Protein AF-A0A5Q4GZ93-F1 (afdb_monomer_lite)

Secondary structure (DSSP, 8-state):
--------------------------GGG-HHHHHHHHHHHHHHHHHHHHH-S-HHHHHHHHHHHHHT-TT---GGGHHHHHHHHHHHHHHHHHHHHTTTSPPTTHHHHHHHHHHHHHTSSS--PPP-----

Foldseek 3Di:
DDDDDDDDDDDPPDDDPPPPPPVPPPCQQVQQVVLQVLLLLLLVLLVDLVPDLCSLVSLVVLLVCLVCCPNGNNDPCNVLSVVLNVLSVVLNVQCVVCVSDDRPCSNVSSVVSNVSSVVRDDDNDDPPPPDD

Sequence (132 aa):
MIRTILCLLVVVLVGCGSGEQRDYVDHSRDPEAFAQNVKQLVVDSAARARTSEEPEDYISGIVDLLEDLGGRPTGAYRETYDQLLSLSREIVSECEAADGQRPPNLDQRLDELTALADELPGDAAPLPVGEN

Radius of gyration: 24.98 Å; chains: 1; bounding box: 49×36×83 Å

Structure (mmCIF, N/CA/C/O backbone):
data_AF-A0A5Q4GZ93-F1
#
_entry.id   AF-A0A5Q4GZ93-F1
#
loop_
_atom_site.group_PDB
_atom_site.id
_atom_site.type_symbol
_atom_site.label_atom_id
_atom_site.label_alt_id
_atom_site.label_comp_id
_atom_site.label_asym_id
_atom_site.label_entity_id
_atom_site.label_seq_id
_atom_site.pdbx_PDB_ins_code
_atom_site.Cartn_x
_atom_site.Cartn_y
_atom_site.Cartn_z
_atom_site.occupancy
_atom_site.B_iso_or_equiv
_atom_site.auth_seq_id
_atom_site.auth_comp_id
_atom_site.auth_asym_id
_atom_site.auth_atom_id
_atom_site.pdbx_PDB_model_num
ATOM 1 N N . MET A 1 1 ? -37.456 10.351 -67.075 1.00 45.19 1 MET A N 1
ATOM 2 C CA . MET A 1 1 ? -36.153 9.702 -66.806 1.00 45.19 1 MET A CA 1
ATOM 3 C C . MET A 1 1 ? -35.048 10.650 -67.242 1.00 45.19 1 MET A C 1
ATOM 5 O O . MET A 1 1 ? -34.853 10.793 -68.439 1.00 45.19 1 MET A O 1
ATOM 9 N N . ILE A 1 2 ? -34.363 11.313 -66.308 1.00 41.34 2 ILE A N 1
ATOM 10 C CA . ILE A 1 2 ? -33.112 12.037 -66.583 1.00 41.34 2 ILE A CA 1
ATOM 11 C C . ILE A 1 2 ? -32.115 11.580 -65.519 1.00 41.34 2 ILE A C 1
ATOM 13 O O . ILE A 1 2 ? -32.336 11.760 -64.325 1.00 41.34 2 ILE A O 1
ATOM 17 N N . ARG A 1 3 ? -31.086 10.875 -65.987 1.00 42.09 3 ARG A N 1
ATOM 18 C CA . ARG A 1 3 ? -29.916 10.411 -65.240 1.00 42.09 3 ARG A CA 1
ATOM 19 C C . ARG A 1 3 ? -28.769 11.389 -65.521 1.00 42.09 3 ARG A C 1
ATOM 21 O O . ARG A 1 3 ? -28.677 11.855 -66.657 1.00 42.09 3 ARG A O 1
ATOM 28 N N . THR A 1 4 ? -27.842 11.501 -64.555 1.00 48.56 4 THR A N 1
ATOM 29 C CA . THR A 1 4 ? -26.406 11.880 -64.706 1.00 48.56 4 THR A CA 1
ATOM 30 C C . THR A 1 4 ? -26.125 13.358 -65.080 1.00 48.56 4 THR A C 1
ATOM 32 O O . THR A 1 4 ? -26.893 13.929 -65.833 1.00 48.56 4 THR A O 1
ATOM 35 N N . ILE A 1 5 ? -25.102 14.111 -64.637 1.00 54.88 5 ILE A N 1
ATOM 36 C CA . ILE A 1 5 ? -23.745 13.929 -64.059 1.00 54.88 5 ILE A CA 1
ATOM 37 C C . ILE A 1 5 ? -23.322 15.335 -63.532 1.00 54.88 5 ILE A C 1
ATOM 39 O O . ILE A 1 5 ? -23.625 16.324 -64.187 1.00 54.88 5 ILE A O 1
ATOM 43 N N . LEU A 1 6 ? -22.856 15.466 -62.280 1.00 50.50 6 LEU A N 1
ATOM 44 C CA . LEU A 1 6 ? -21.478 15.827 -61.859 1.00 50.50 6 LEU A CA 1
ATOM 45 C C . LEU A 1 6 ? -20.953 17.236 -62.238 1.00 50.50 6 LEU A C 1
ATOM 47 O O . LEU A 1 6 ? -20.907 17.566 -63.414 1.00 50.50 6 LEU A O 1
ATOM 51 N N . CYS A 1 7 ? -20.478 17.988 -61.228 1.00 47.03 7 CYS A N 1
ATOM 52 C CA . CYS A 1 7 ? -19.321 18.923 -61.214 1.00 47.03 7 CYS A CA 1
ATOM 53 C C . CYS A 1 7 ? -19.412 19.747 -59.905 1.00 47.03 7 CYS A C 1
ATOM 55 O O . CYS A 1 7 ? -20.185 20.693 -59.832 1.00 47.03 7 CYS A O 1
ATOM 57 N N . LEU A 1 8 ? -18.876 19.331 -58.752 1.00 49.03 8 LEU A N 1
ATOM 58 C CA . LEU A 1 8 ? -17.462 19.171 -58.370 1.00 49.03 8 LEU A CA 1
ATOM 59 C C . LEU A 1 8 ? -16.664 20.482 -58.481 1.00 49.03 8 LEU A C 1
ATOM 61 O O . LEU A 1 8 ? -15.955 20.698 -59.457 1.00 49.03 8 LEU A O 1
ATOM 65 N N . LEU A 1 9 ? -16.781 21.346 -57.462 1.00 47.00 9 LEU A N 1
ATOM 66 C CA . LEU A 1 9 ? -15.803 22.404 -57.181 1.00 47.00 9 LEU A CA 1
ATOM 67 C C . LEU A 1 9 ? -15.968 22.937 -55.747 1.00 47.00 9 LEU A C 1
ATOM 69 O O . LEU A 1 9 ? -16.637 23.937 -55.510 1.00 47.00 9 LEU A O 1
ATOM 73 N N . VAL A 1 10 ? -15.353 22.262 -54.775 1.00 54.41 10 VAL A N 1
ATOM 74 C CA . VAL A 1 10 ? -15.043 22.875 -53.475 1.00 54.41 10 VAL A CA 1
ATOM 75 C C . VAL A 1 10 ? -13.563 22.651 -53.216 1.00 54.41 10 VAL A C 1
ATOM 77 O O . VAL A 1 10 ? -13.119 21.578 -52.819 1.00 54.41 10 VAL A O 1
ATOM 80 N N . VAL A 1 11 ? -12.804 23.693 -53.532 1.00 54.97 11 VAL A N 1
ATOM 81 C CA . VAL A 1 11 ? -11.406 23.874 -53.160 1.00 54.97 11 VAL A CA 1
ATOM 82 C C . VAL A 1 11 ? -11.362 24.020 -51.642 1.00 54.97 11 VAL A C 1
ATOM 84 O O . VAL A 1 11 ? -11.771 25.050 -51.115 1.00 54.97 11 VAL A O 1
ATOM 87 N N . VAL A 1 12 ? -10.877 23.001 -50.933 1.00 54.50 12 VAL A N 1
ATOM 88 C CA . VAL A 1 12 ? -10.463 23.150 -49.533 1.00 54.50 12 VAL A CA 1
ATOM 89 C C . VAL A 1 12 ? -8.944 23.242 -49.514 1.00 54.50 12 VAL A C 1
ATOM 91 O O . VAL A 1 12 ? -8.229 22.254 -49.395 1.00 54.50 12 VAL A O 1
ATOM 94 N N . LEU A 1 13 ? -8.464 24.472 -49.683 1.00 51.66 13 LEU A N 1
ATOM 95 C CA . LEU A 1 13 ? -7.159 24.906 -49.207 1.00 51.66 13 LEU A CA 1
ATOM 96 C C . LEU A 1 13 ? -7.330 25.283 -47.734 1.00 51.66 13 LEU A C 1
ATOM 98 O O . LEU A 1 13 ? -7.734 26.401 -47.427 1.00 51.66 13 LEU A O 1
ATOM 102 N N . VAL A 1 14 ? -7.031 24.359 -46.823 1.00 56.84 14 VAL A N 1
ATOM 103 C CA . VAL A 1 14 ? -6.741 24.706 -45.429 1.00 56.84 14 VAL A CA 1
ATOM 104 C C . VAL A 1 14 ? -5.455 24.006 -45.027 1.00 56.84 14 VAL A C 1
ATOM 106 O O . VAL A 1 14 ? -5.425 22.801 -44.818 1.00 56.84 14 VAL A O 1
ATOM 109 N N . GLY A 1 15 ? -4.411 24.825 -44.929 1.00 44.72 15 GLY A N 1
ATOM 110 C CA . GLY A 1 15 ? -3.430 24.740 -43.860 1.00 44.72 15 GLY A CA 1
ATOM 111 C C . GLY A 1 15 ? -2.433 23.597 -43.946 1.00 44.72 15 GLY A C 1
ATOM 112 O O . GLY A 1 15 ? -2.669 22.510 -43.430 1.00 44.72 15 GLY A O 1
ATOM 113 N N . CYS A 1 16 ? -1.243 23.932 -44.446 1.00 53.78 16 CYS A N 1
ATOM 114 C CA . CYS A 1 16 ? 0.016 23.456 -43.883 1.00 53.78 16 CYS A CA 1
ATOM 115 C C . CYS A 1 16 ? -0.009 23.611 -42.354 1.00 53.78 16 CYS A C 1
ATOM 117 O O . CYS A 1 16 ? 0.394 24.638 -41.817 1.00 53.78 16 CYS A O 1
ATOM 119 N N . GLY A 1 17 ? -0.491 22.597 -41.647 1.00 41.78 17 GLY A N 1
ATOM 120 C CA . GLY A 1 17 ? -0.034 22.331 -40.299 1.00 41.78 17 GLY A CA 1
ATOM 121 C C . GLY A 1 17 ? 1.271 21.575 -40.443 1.00 41.78 17 GLY A C 1
ATOM 122 O O . GLY A 1 17 ? 1.248 20.365 -40.657 1.00 41.78 17 GLY A O 1
ATOM 123 N N . SER A 1 18 ? 2.402 22.275 -40.345 1.00 49.34 18 SER A N 1
ATOM 124 C CA . SER A 1 18 ? 3.620 21.653 -39.828 1.00 49.34 18 SER A CA 1
ATOM 125 C C . SER A 1 18 ? 3.284 21.206 -38.411 1.00 49.34 18 SER A C 1
ATOM 127 O O . SER A 1 18 ? 3.505 21.930 -37.449 1.00 49.34 18 SER A O 1
ATOM 129 N N . GLY A 1 19 ? 2.621 20.057 -38.299 1.00 42.81 19 GLY A N 1
ATOM 130 C CA . GLY A 1 19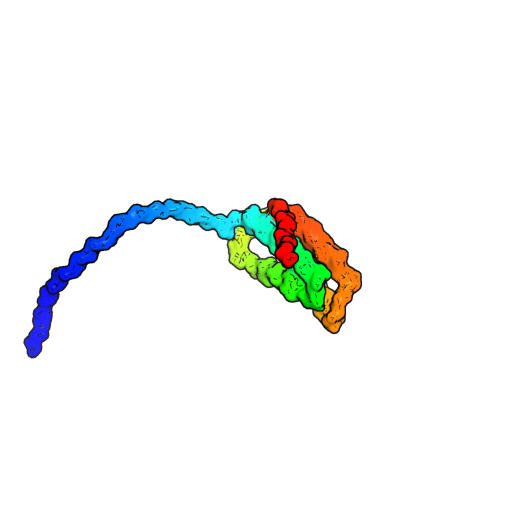 ? 2.516 19.346 -37.050 1.00 42.81 19 GLY A CA 1
ATOM 131 C C . GLY A 1 19 ? 3.936 18.944 -36.730 1.00 42.81 19 GLY A C 1
ATOM 132 O O . GLY A 1 19 ? 4.457 18.002 -37.321 1.00 42.81 19 GLY A O 1
ATOM 133 N N . GLU A 1 20 ? 4.579 19.714 -35.859 1.00 47.62 20 GLU A N 1
ATOM 134 C CA . GLU A 1 20 ? 5.651 19.209 -35.023 1.00 47.62 20 GLU A CA 1
ATOM 135 C C . GLU A 1 20 ? 5.113 17.915 -34.422 1.00 47.62 20 GLU A C 1
ATOM 137 O O . GLU A 1 20 ? 4.331 17.915 -33.469 1.00 47.62 20 GLU A O 1
ATOM 142 N N . GLN A 1 21 ? 5.465 16.805 -35.064 1.00 45.81 21 GLN A N 1
ATOM 143 C CA . GLN A 1 21 ? 5.333 15.476 -34.524 1.00 45.81 21 GLN A CA 1
ATOM 144 C C . GLN A 1 21 ? 6.318 15.462 -33.366 1.00 45.81 21 GLN A C 1
ATOM 146 O O . GLN A 1 21 ? 7.460 15.042 -33.499 1.00 45.81 21 GLN A O 1
ATOM 151 N N . ARG A 1 22 ? 5.899 16.053 -32.240 1.00 46.16 22 ARG A N 1
ATOM 152 C CA . ARG A 1 22 ? 6.442 15.712 -30.939 1.00 46.16 22 ARG A CA 1
ATOM 153 C C . ARG A 1 22 ? 6.350 14.202 -30.920 1.00 46.16 22 ARG A C 1
ATOM 155 O O . ARG A 1 22 ? 5.236 13.678 -30.939 1.00 46.16 22 ARG A O 1
ATOM 162 N N . ASP A 1 23 ? 7.497 13.535 -31.001 1.00 45.56 23 ASP A N 1
ATOM 163 C CA . ASP A 1 23 ? 7.624 12.137 -30.638 1.00 45.56 23 ASP A CA 1
ATOM 164 C C . ASP A 1 23 ? 6.896 11.992 -29.304 1.00 45.56 23 ASP A C 1
ATOM 166 O O . ASP A 1 23 ? 7.372 12.433 -28.257 1.00 45.56 23 ASP A O 1
ATOM 170 N N . TYR A 1 24 ? 5.663 11.495 -29.366 1.00 46.25 24 TYR A N 1
ATOM 171 C CA . TYR A 1 24 ? 4.927 11.106 -28.186 1.00 46.25 24 TYR A CA 1
ATOM 172 C C . TYR A 1 24 ? 5.625 9.833 -27.744 1.00 46.25 24 TYR A C 1
ATOM 174 O O . TYR A 1 24 ? 5.316 8.739 -28.217 1.00 46.25 24 TYR A O 1
ATOM 182 N N . VAL A 1 25 ? 6.674 10.005 -26.943 1.00 48.22 25 VAL A N 1
ATOM 183 C CA . VAL A 1 25 ? 7.349 8.890 -26.306 1.00 48.22 25 VAL A CA 1
ATOM 184 C C . VAL A 1 25 ? 6.341 8.341 -25.310 1.00 48.22 25 VAL A C 1
ATOM 186 O O . VAL A 1 25 ? 6.101 8.913 -24.249 1.00 48.22 25 VAL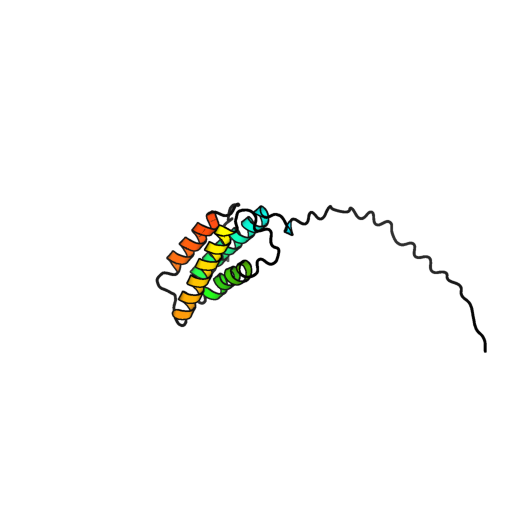 A O 1
ATOM 189 N N . ASP A 1 26 ? 5.670 7.273 -25.728 1.00 53.34 26 ASP A N 1
ATOM 190 C CA . ASP A 1 26 ? 4.748 6.493 -24.917 1.00 53.34 26 ASP A CA 1
ATOM 191 C C . ASP A 1 26 ? 5.555 5.820 -23.797 1.00 53.34 26 ASP A C 1
ATOM 193 O O . ASP A 1 26 ? 5.968 4.665 -23.889 1.00 53.34 26 ASP A O 1
ATOM 197 N N . HIS A 1 27 ? 5.830 6.574 -22.730 1.00 52.06 27 HIS A N 1
ATOM 198 C CA . HIS A 1 27 ? 6.483 6.069 -21.518 1.00 52.06 27 HIS A CA 1
ATOM 199 C C . HIS A 1 27 ? 5.586 5.088 -20.740 1.00 52.06 27 HIS A C 1
ATOM 201 O O . HIS A 1 27 ? 6.011 4.534 -19.733 1.00 52.06 27 HIS A O 1
ATOM 207 N N . SER A 1 28 ? 4.374 4.805 -21.232 1.00 55.22 28 SER A N 1
ATOM 208 C CA . SER A 1 28 ? 3.430 3.792 -20.736 1.00 55.22 28 SER A CA 1
ATOM 209 C C . SER A 1 28 ? 4.031 2.392 -20.593 1.00 55.22 28 SER A C 1
ATOM 211 O O . SER A 1 28 ? 3.459 1.537 -19.917 1.00 55.22 28 SER A O 1
ATOM 213 N N . ARG A 1 29 ? 5.159 2.143 -21.267 1.00 67.19 29 ARG A N 1
ATOM 214 C CA . ARG A 1 29 ? 5.891 0.871 -21.280 1.00 67.19 29 ARG A CA 1
ATOM 215 C C . ARG A 1 29 ? 7.199 0.903 -20.498 1.00 67.19 29 ARG A C 1
ATOM 217 O O . ARG A 1 29 ? 7.913 -0.096 -20.517 1.00 67.19 29 ARG A O 1
ATOM 224 N N . ASP A 1 30 ? 7.518 2.013 -19.841 1.00 82.75 30 ASP A N 1
ATOM 225 C CA . ASP A 1 30 ? 8.717 2.106 -19.023 1.00 82.75 30 ASP A CA 1
ATOM 226 C C . ASP A 1 30 ? 8.465 1.477 -17.637 1.00 82.75 30 ASP A C 1
ATOM 228 O O . ASP A 1 30 ? 7.618 1.968 -16.882 1.00 82.75 30 ASP A O 1
ATOM 232 N N . PRO A 1 31 ? 9.139 0.359 -17.303 1.00 85.19 31 PRO A N 1
ATOM 233 C CA . PRO A 1 31 ? 8.893 -0.348 -16.051 1.00 85.19 31 PRO A CA 1
ATOM 234 C C . PRO A 1 31 ? 9.364 0.428 -14.823 1.00 85.19 31 PRO A C 1
ATOM 236 O O . PRO A 1 31 ? 8.785 0.279 -13.751 1.00 85.19 31 PRO A O 1
ATOM 239 N N . GLU A 1 32 ? 10.393 1.262 -14.963 1.00 89.00 32 GLU A N 1
ATOM 240 C CA . GLU A 1 32 ? 10.928 2.048 -13.856 1.00 89.00 32 GLU A CA 1
ATOM 241 C C . GLU A 1 32 ? 9.992 3.214 -13.530 1.00 89.00 32 GLU A C 1
ATOM 243 O O . GLU A 1 32 ? 9.616 3.393 -12.374 1.00 89.00 32 GLU A O 1
ATOM 248 N N . ALA A 1 33 ? 9.516 3.941 -14.543 1.00 87.75 33 ALA A N 1
ATOM 249 C CA . ALA A 1 33 ? 8.517 4.990 -14.371 1.00 87.75 33 ALA A CA 1
ATOM 250 C C . ALA A 1 33 ? 7.210 4.440 -13.782 1.00 87.75 33 ALA A C 1
ATOM 252 O O . ALA A 1 33 ? 6.607 5.073 -12.913 1.00 87.75 33 ALA A O 1
ATOM 253 N N . PHE A 1 34 ? 6.759 3.254 -14.209 1.00 88.75 34 PHE A N 1
ATOM 254 C CA . PHE A 1 34 ? 5.601 2.609 -13.589 1.00 88.75 34 PHE A CA 1
ATOM 255 C C . PHE A 1 34 ? 5.861 2.295 -12.109 1.00 88.75 34 PHE A C 1
ATOM 257 O O . PHE A 1 34 ? 5.041 2.643 -11.262 1.00 88.75 34 PHE A O 1
ATOM 264 N N . ALA A 1 35 ? 7.021 1.727 -11.779 1.00 91.62 35 ALA A N 1
ATOM 265 C CA . ALA A 1 35 ? 7.387 1.416 -10.403 1.00 91.62 35 ALA A CA 1
ATOM 266 C C . ALA A 1 35 ? 7.475 2.655 -9.496 1.00 91.62 35 ALA A C 1
ATOM 268 O O . ALA A 1 35 ? 6.974 2.610 -8.376 1.00 91.62 35 ALA A O 1
ATOM 269 N N . GLN A 1 36 ? 8.002 3.776 -9.995 1.00 92.44 36 GLN A N 1
ATOM 270 C CA . GLN A 1 36 ? 8.008 5.056 -9.274 1.00 92.44 36 GLN A CA 1
ATOM 271 C C . GLN A 1 36 ? 6.587 5.546 -8.958 1.00 92.44 36 GLN A C 1
ATOM 273 O O . GLN A 1 36 ? 6.315 6.008 -7.850 1.00 92.44 36 GLN A O 1
ATOM 278 N N . ASN A 1 37 ? 5.661 5.417 -9.914 1.00 90.62 37 ASN A N 1
ATOM 279 C CA . ASN A 1 37 ? 4.260 5.791 -9.707 1.00 90.62 37 ASN A CA 1
ATOM 280 C C . ASN A 1 37 ? 3.565 4.877 -8.690 1.00 90.62 37 ASN A C 1
ATOM 282 O O . ASN A 1 37 ? 2.806 5.366 -7.857 1.00 90.62 37 ASN A O 1
ATOM 286 N N . VAL A 1 38 ? 3.840 3.568 -8.728 1.00 93.06 38 VAL A N 1
ATOM 287 C CA . VAL A 1 38 ? 3.327 2.623 -7.724 1.00 93.06 38 VAL A CA 1
ATOM 288 C C . VAL A 1 38 ? 3.869 2.973 -6.338 1.00 93.06 38 VAL A C 1
ATOM 290 O O . VAL A 1 38 ? 3.085 3.038 -5.396 1.00 93.06 38 VAL A O 1
ATOM 293 N N . LYS A 1 39 ? 5.170 3.271 -6.208 1.00 95.12 39 LYS A N 1
ATOM 294 C CA . LYS A 1 39 ? 5.776 3.700 -4.938 1.00 95.12 39 LYS A CA 1
ATOM 295 C C . LYS A 1 39 ? 5.051 4.906 -4.350 1.00 95.12 39 LYS A C 1
ATOM 297 O O . LYS A 1 39 ? 4.627 4.860 -3.200 1.00 95.12 39 LYS A O 1
ATOM 302 N N . GLN A 1 40 ? 4.877 5.953 -5.156 1.00 93.81 40 GLN A N 1
ATOM 303 C CA . GLN A 1 40 ? 4.151 7.157 -4.754 1.00 93.81 40 GLN A CA 1
ATOM 304 C C . GLN A 1 40 ? 2.733 6.827 -4.297 1.00 93.81 40 GLN A C 1
ATOM 306 O O . GLN A 1 40 ? 2.379 7.139 -3.167 1.00 93.81 40 GLN A O 1
ATOM 311 N N . LEU A 1 41 ? 1.964 6.100 -5.116 1.00 94.00 41 LEU A N 1
ATOM 312 C CA . LEU A 1 41 ? 0.598 5.700 -4.776 1.00 94.00 41 LEU A CA 1
ATOM 313 C C . LEU A 1 41 ? 0.521 4.973 -3.429 1.00 94.00 41 LEU A C 1
ATOM 315 O O . LEU A 1 41 ? -0.370 5.271 -2.635 1.00 94.00 41 LEU A O 1
ATOM 319 N N . VAL A 1 42 ? 1.428 4.027 -3.168 1.00 96.25 42 VAL A N 1
ATOM 320 C CA . VAL A 1 42 ? 1.429 3.258 -1.918 1.00 96.25 42 VAL A CA 1
ATOM 321 C C . VAL A 1 42 ? 1.708 4.164 -0.720 1.00 96.25 42 VAL A C 1
ATOM 323 O O . VAL A 1 42 ? 0.953 4.127 0.250 1.00 96.25 42 VAL A O 1
ATOM 326 N N . VAL A 1 43 ? 2.738 5.012 -0.795 1.00 96.25 43 VAL A N 1
ATOM 327 C CA . VAL A 1 43 ? 3.099 5.948 0.286 1.00 96.25 43 VAL A CA 1
ATOM 328 C C . VAL A 1 43 ? 1.957 6.928 0.568 1.00 96.25 43 VAL A C 1
ATOM 330 O O . VAL A 1 43 ? 1.561 7.123 1.718 1.00 96.25 43 VAL A O 1
ATOM 333 N N . ASP A 1 44 ? 1.378 7.499 -0.486 1.00 94.62 44 ASP A N 1
ATOM 334 C CA . ASP A 1 44 ? 0.228 8.399 -0.434 1.00 94.62 44 ASP A CA 1
ATOM 335 C C . ASP A 1 44 ? -1.004 7.764 0.217 1.00 94.62 44 ASP A C 1
ATOM 337 O O . ASP A 1 44 ? -1.694 8.387 1.032 1.00 94.62 44 ASP A O 1
ATOM 341 N N . SER A 1 45 ? -1.307 6.532 -0.180 1.00 95.50 45 SER A N 1
ATOM 342 C CA . SER A 1 45 ? -2.477 5.797 0.295 1.00 95.50 45 SER A CA 1
ATOM 343 C C . SER A 1 45 ? -2.292 5.371 1.745 1.00 95.50 45 SER A C 1
ATOM 345 O O . SER A 1 45 ? -3.206 5.542 2.546 1.00 95.50 45 SER A O 1
ATOM 347 N N . ALA A 1 46 ? -1.090 4.921 2.120 1.00 96.38 46 ALA A N 1
ATOM 348 C CA . ALA A 1 46 ? -0.763 4.578 3.499 1.00 96.38 46 ALA A CA 1
ATOM 349 C C . ALA A 1 46 ? -0.844 5.798 4.431 1.00 96.38 46 ALA A C 1
ATOM 351 O O . ALA A 1 46 ? -1.409 5.711 5.524 1.00 96.38 46 ALA A O 1
ATOM 352 N N . ALA A 1 47 ? -0.347 6.958 3.989 1.00 96.12 47 ALA A N 1
ATOM 353 C CA . ALA A 1 47 ? -0.446 8.199 4.750 1.00 96.12 47 ALA A CA 1
ATOM 354 C C . ALA A 1 47 ? -1.906 8.630 4.973 1.00 96.12 47 ALA A C 1
ATOM 356 O O . ALA A 1 47 ? -2.267 9.007 6.089 1.00 96.12 47 ALA A O 1
ATOM 357 N N . ARG A 1 48 ? -2.761 8.537 3.943 1.00 95.31 48 ARG A N 1
ATOM 358 C CA . ARG A 1 48 ? -4.195 8.857 4.063 1.00 95.31 48 ARG A CA 1
ATOM 359 C C . ARG A 1 48 ? -4.943 7.848 4.932 1.00 95.31 48 ARG A C 1
ATOM 361 O O . ARG A 1 48 ? -5.681 8.263 5.825 1.00 95.31 48 ARG A O 1
ATOM 368 N N . ALA A 1 49 ? -4.697 6.551 4.738 1.00 95.25 49 ALA A N 1
ATOM 369 C CA . ALA A 1 49 ? -5.284 5.480 5.541 1.00 95.25 49 ALA A CA 1
ATOM 370 C C . ALA A 1 49 ? -4.984 5.665 7.036 1.00 95.25 49 ALA A C 1
ATOM 372 O O . ALA A 1 49 ? -5.857 5.473 7.880 1.00 95.25 49 ALA A O 1
ATOM 373 N N . ARG A 1 50 ? -3.776 6.133 7.379 1.00 95.12 50 ARG A N 1
ATOM 374 C CA . ARG A 1 50 ? -3.379 6.379 8.770 1.00 95.12 50 ARG A CA 1
ATOM 375 C C . ARG A 1 50 ? -4.307 7.353 9.492 1.00 95.12 50 ARG A C 1
ATOM 377 O O . ARG A 1 50 ? -4.563 7.157 10.678 1.00 95.12 50 ARG A O 1
ATOM 384 N N . THR A 1 51 ? -4.814 8.373 8.811 1.00 94.06 51 THR A N 1
ATOM 385 C CA . THR A 1 51 ? -5.684 9.401 9.406 1.00 94.06 51 THR A CA 1
ATOM 386 C C . THR A 1 51 ? -7.167 9.211 9.094 1.00 94.06 51 THR A C 1
ATOM 388 O O . THR A 1 51 ? -7.973 10.024 9.535 1.00 94.06 51 THR A O 1
ATOM 391 N N . SER A 1 52 ? -7.523 8.179 8.326 1.00 92.88 52 SER A N 1
ATOM 392 C CA . SER A 1 52 ? -8.897 7.921 7.890 1.00 92.88 52 SER A CA 1
ATOM 393 C C . SER A 1 52 ? -9.718 7.177 8.945 1.00 92.88 52 SER A C 1
ATOM 395 O O . SER A 1 52 ? -9.176 6.393 9.731 1.00 92.88 52 SER A O 1
ATOM 397 N N . GLU A 1 53 ? -11.031 7.405 8.918 1.00 91.88 53 GLU A N 1
ATOM 398 C CA . GLU A 1 53 ? -12.033 6.560 9.584 1.00 91.88 53 GLU A CA 1
ATOM 399 C C . GLU A 1 53 ? -12.328 5.288 8.769 1.00 91.88 53 GLU A C 1
ATOM 401 O O . GLU A 1 53 ? -12.661 4.262 9.351 1.00 91.88 53 GLU A O 1
ATOM 406 N N . GLU A 1 54 ? -12.109 5.349 7.453 1.00 93.19 54 GLU A N 1
ATOM 407 C CA . GLU A 1 54 ? -12.252 4.263 6.474 1.00 93.19 54 GLU A CA 1
ATOM 408 C C . GLU A 1 54 ? -10.872 4.026 5.818 1.00 93.19 54 GLU A C 1
ATOM 410 O O . GLU A 1 54 ? -10.568 4.571 4.748 1.00 93.19 54 GLU A O 1
ATOM 415 N N . PRO A 1 55 ? -9.915 3.382 6.514 1.00 93.50 55 PRO A N 1
ATOM 416 C CA . PRO A 1 55 ? -8.577 3.123 5.976 1.00 93.50 55 PRO A CA 1
ATOM 417 C C . PRO A 1 55 ? -8.584 2.187 4.757 1.00 93.50 55 PRO A C 1
ATOM 419 O O . PRO A 1 55 ? -7.740 2.333 3.871 1.00 93.50 55 PRO A O 1
ATOM 422 N N . GLU A 1 56 ? -9.528 1.252 4.692 1.00 94.75 56 GLU A N 1
ATOM 423 C CA . GLU A 1 56 ? -9.671 0.251 3.638 1.00 94.75 56 GLU A CA 1
ATOM 424 C C . GLU A 1 56 ? -9.924 0.857 2.255 1.00 94.75 56 GLU A C 1
ATOM 426 O O . GLU A 1 56 ? -9.393 0.331 1.279 1.00 94.75 56 GLU A O 1
ATOM 431 N N . ASP A 1 57 ? -10.640 1.980 2.146 1.00 94.19 57 ASP A N 1
ATOM 432 C CA . ASP A 1 57 ? -10.912 2.640 0.861 1.00 94.19 57 ASP A CA 1
ATOM 433 C C . ASP A 1 57 ? -9.623 3.114 0.181 1.00 94.19 57 ASP A C 1
ATOM 435 O O . ASP A 1 57 ? -9.446 2.989 -1.033 1.00 94.19 57 ASP A O 1
ATOM 439 N N . TYR A 1 58 ? -8.677 3.625 0.973 1.00 95.56 58 TYR A N 1
ATOM 440 C CA . TYR A 1 58 ? -7.387 4.080 0.459 1.00 95.56 58 TYR A CA 1
ATOM 441 C C . TYR A 1 58 ? -6.486 2.911 0.057 1.00 95.56 58 TYR A C 1
ATOM 443 O O . TYR A 1 58 ? -5.762 3.006 -0.933 1.00 95.56 58 TYR A O 1
ATOM 451 N N . ILE A 1 59 ? -6.530 1.802 0.798 1.00 97.19 59 ILE A N 1
ATOM 452 C CA . ILE A 1 59 ? -5.696 0.629 0.510 1.00 97.19 59 ILE A CA 1
ATOM 453 C C . ILE A 1 59 ? -6.274 -0.209 -0.638 1.00 97.19 59 ILE A C 1
ATOM 455 O O . ILE A 1 59 ? -5.510 -0.749 -1.439 1.00 97.19 59 ILE A O 1
ATOM 459 N N . SER A 1 60 ? -7.597 -0.251 -0.798 1.00 94.56 60 SER A N 1
ATOM 460 C CA . SER A 1 60 ? -8.267 -0.984 -1.882 1.00 94.56 60 SER A CA 1
ATOM 461 C C . SER A 1 60 ? -7.851 -0.484 -3.266 1.00 94.56 60 SER A C 1
ATOM 463 O O . SER A 1 60 ? -7.673 -1.287 -4.176 1.00 94.56 60 SER A O 1
ATOM 465 N N . GLY A 1 61 ? -7.551 0.811 -3.415 1.00 92.44 61 GLY A N 1
ATOM 466 C CA . GLY A 1 61 ? -7.008 1.348 -4.667 1.00 92.44 61 GLY A CA 1
ATOM 467 C C . GLY A 1 61 ? -5.643 0.761 -5.062 1.00 92.44 61 GLY A C 1
ATOM 468 O O . GLY A 1 61 ? -5.345 0.642 -6.252 1.00 92.44 61 GLY A O 1
ATOM 469 N N . ILE A 1 62 ? -4.818 0.354 -4.088 1.00 95.00 62 ILE A N 1
ATOM 470 C CA . ILE A 1 62 ? -3.562 -0.371 -4.349 1.00 95.00 62 ILE A CA 1
ATOM 471 C C . ILE A 1 62 ? -3.882 -1.788 -4.829 1.00 95.00 62 ILE A C 1
ATOM 473 O O . ILE A 1 62 ? -3.287 -2.256 -5.800 1.00 95.00 62 ILE A O 1
ATOM 477 N N . VAL A 1 63 ? -4.831 -2.452 -4.165 1.00 96.38 63 VAL A N 1
ATOM 478 C CA . VAL A 1 63 ? -5.286 -3.799 -4.523 1.00 96.38 63 VAL A CA 1
ATOM 479 C C . VAL A 1 63 ? -5.796 -3.813 -5.965 1.00 96.38 63 VAL A C 1
ATOM 481 O O . VAL A 1 63 ? -5.249 -4.547 -6.782 1.00 96.38 63 VAL A O 1
ATOM 484 N N . ASP A 1 64 ? -6.734 -2.933 -6.320 1.00 93.69 64 ASP A N 1
ATOM 485 C CA . ASP A 1 64 ? -7.295 -2.838 -7.674 1.00 93.69 64 ASP A CA 1
ATOM 486 C C . ASP A 1 64 ? -6.214 -2.640 -8.748 1.00 93.69 64 ASP A C 1
ATOM 488 O O . ASP A 1 64 ? -6.244 -3.278 -9.804 1.00 93.69 64 ASP A O 1
ATOM 492 N N . LEU A 1 65 ? -5.226 -1.777 -8.478 1.00 91.25 65 LEU A N 1
ATOM 493 C CA . LEU A 1 65 ? -4.126 -1.534 -9.409 1.00 91.25 65 LEU A CA 1
ATOM 494 C C . LEU A 1 65 ? -3.246 -2.776 -9.609 1.00 91.25 65 LEU A C 1
ATOM 496 O O . LEU A 1 65 ? -2.822 -3.049 -10.734 1.00 91.25 65 LEU A O 1
ATOM 500 N N . LEU A 1 66 ? -2.905 -3.474 -8.524 1.00 93.25 66 LEU A N 1
ATOM 501 C CA . LEU A 1 66 ? -1.953 -4.584 -8.556 1.00 93.25 66 LEU A CA 1
ATOM 502 C C . LEU A 1 66 ? -2.605 -5.925 -8.929 1.00 93.25 66 LEU A C 1
ATOM 504 O O . LEU A 1 66 ? -1.911 -6.811 -9.428 1.00 93.25 66 LEU A O 1
ATOM 508 N N . GLU A 1 67 ? -3.917 -6.080 -8.743 1.00 92.25 67 GLU A N 1
ATOM 509 C CA . GLU A 1 67 ? -4.662 -7.257 -9.206 1.00 92.25 67 GLU A CA 1
ATOM 510 C C . GLU A 1 67 ? -4.777 -7.307 -10.729 1.00 92.25 67 GLU A C 1
ATOM 512 O O . GLU A 1 67 ? -4.619 -8.377 -11.324 1.00 92.25 67 GLU A O 1
ATOM 517 N N . ASP A 1 68 ? -4.997 -6.156 -11.368 1.00 87.25 68 ASP A N 1
ATOM 518 C CA . ASP A 1 68 ? -5.074 -6.042 -12.822 1.00 87.25 68 ASP A CA 1
ATOM 519 C C . ASP A 1 68 ? -3.912 -5.218 -13.381 1.00 87.25 68 ASP A C 1
ATOM 521 O O . ASP A 1 68 ? -4.051 -4.120 -13.922 1.00 87.25 68 ASP A O 1
ATOM 525 N N . LEU A 1 69 ? -2.717 -5.808 -13.346 1.00 82.12 69 LEU A N 1
ATOM 526 C CA . LEU A 1 69 ? -1.541 -5.258 -14.026 1.00 82.12 69 LEU A CA 1
ATOM 527 C C . LEU A 1 69 ? -1.635 -5.370 -15.563 1.00 82.12 69 LEU A C 1
ATOM 529 O O . LEU A 1 69 ? -0.602 -5.353 -16.220 1.00 82.12 69 LEU A O 1
ATOM 533 N N . GLY A 1 70 ? -2.824 -5.510 -16.164 1.00 65.62 70 GLY A N 1
ATOM 534 C CA . GLY A 1 70 ? -3.087 -5.841 -17.571 1.00 65.62 70 GLY A CA 1
ATOM 535 C C . GLY A 1 70 ? -2.135 -5.206 -18.597 1.00 65.62 70 GLY A C 1
ATOM 536 O O . GLY A 1 70 ? -2.356 -4.103 -19.091 1.00 65.62 70 GLY A O 1
ATOM 537 N N . GLY A 1 71 ? -1.063 -5.925 -18.954 1.00 69.31 71 GLY A N 1
ATOM 538 C CA . GLY A 1 71 ? -0.053 -5.472 -19.922 1.00 69.31 71 GLY A CA 1
ATOM 539 C C . GLY A 1 71 ? 0.888 -4.360 -19.433 1.00 69.31 71 GLY A C 1
ATOM 540 O O . GLY A 1 71 ? 1.646 -3.818 -20.239 1.00 69.31 71 GLY A O 1
ATOM 541 N N . ARG A 1 72 ? 0.861 -4.020 -18.140 1.00 79.94 72 ARG A N 1
ATOM 542 C CA . ARG A 1 72 ? 1.751 -3.046 -17.501 1.00 79.94 72 ARG A CA 1
ATOM 543 C C . ARG A 1 72 ? 3.198 -3.556 -17.498 1.00 79.94 72 ARG A C 1
ATOM 545 O O . ARG A 1 72 ? 3.438 -4.756 -17.331 1.00 79.94 72 ARG A O 1
ATOM 552 N N . PRO A 1 73 ? 4.183 -2.661 -17.664 1.00 76.31 73 PRO A N 1
ATOM 553 C CA . PRO A 1 73 ? 5.589 -3.032 -17.670 1.00 76.31 73 PRO A CA 1
ATOM 554 C C . PRO A 1 73 ? 6.057 -3.325 -16.237 1.00 76.31 73 PRO A C 1
ATOM 556 O O . PRO A 1 73 ? 6.532 -2.443 -15.537 1.00 76.31 73 PRO A O 1
ATOM 559 N N . THR A 1 74 ? 5.926 -4.570 -15.774 1.00 81.19 74 THR A N 1
ATOM 560 C CA . THR A 1 74 ? 6.310 -4.908 -14.390 1.00 81.19 7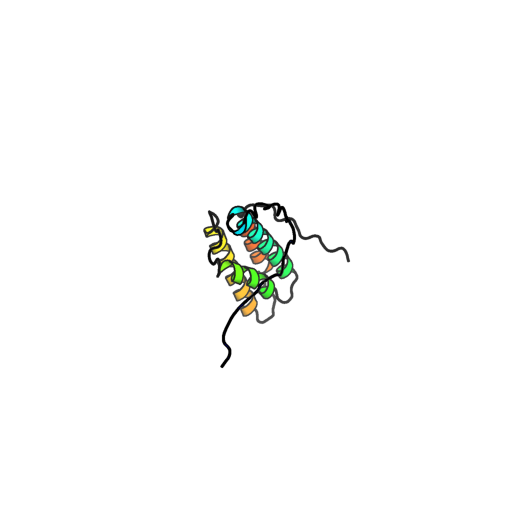4 THR A CA 1
ATOM 561 C C . THR A 1 74 ? 7.823 -4.990 -14.180 1.00 81.19 74 THR A C 1
ATOM 563 O O . THR A 1 74 ? 8.308 -4.870 -13.059 1.00 81.19 74 THR A O 1
ATOM 566 N N . GLY A 1 75 ? 8.577 -5.230 -15.259 1.00 82.94 75 GLY A N 1
ATOM 567 C CA . GLY A 1 75 ? 10.035 -5.321 -15.227 1.00 82.94 75 GLY A CA 1
ATOM 568 C C . GLY A 1 75 ? 10.553 -6.296 -14.163 1.00 82.94 75 GLY A C 1
ATOM 569 O O . GLY A 1 75 ? 10.037 -7.406 -14.024 1.00 82.94 75 GLY A O 1
ATOM 570 N N . ALA A 1 76 ? 11.574 -5.861 -13.421 1.00 88.06 76 ALA A N 1
ATOM 571 C CA . ALA A 1 76 ? 12.197 -6.617 -12.334 1.00 88.06 76 ALA A CA 1
ATOM 572 C C . ALA A 1 76 ? 11.416 -6.560 -11.004 1.00 88.06 76 ALA A C 1
ATOM 574 O O . ALA A 1 76 ? 11.737 -7.307 -10.089 1.00 88.06 76 ALA A O 1
ATOM 575 N N . TYR A 1 77 ? 10.386 -5.716 -10.897 1.00 92.06 77 TYR A N 1
ATOM 576 C CA . TYR A 1 77 ? 9.700 -5.401 -9.634 1.00 92.06 77 TYR A CA 1
ATOM 577 C C . TYR A 1 77 ? 8.468 -6.268 -9.370 1.00 92.06 77 TYR A C 1
ATOM 579 O O . TYR A 1 77 ? 7.705 -6.008 -8.445 1.00 92.06 77 TYR A O 1
ATOM 587 N N . ARG A 1 78 ? 8.249 -7.300 -10.193 1.00 91.50 78 ARG A N 1
ATOM 588 C CA . ARG A 1 78 ? 7.068 -8.163 -10.094 1.00 91.50 78 ARG A CA 1
ATOM 589 C C . ARG A 1 78 ? 6.913 -8.783 -8.706 1.00 91.50 78 ARG A C 1
ATOM 591 O O . ARG A 1 78 ? 5.819 -8.756 -8.167 1.00 91.50 78 ARG A O 1
ATOM 598 N N . GLU A 1 79 ? 8.001 -9.287 -8.131 1.00 93.75 79 GLU A N 1
ATOM 599 C CA . GLU A 1 79 ? 7.974 -9.882 -6.790 1.00 93.75 79 GLU A CA 1
ATOM 600 C C . GLU A 1 79 ? 7.601 -8.851 -5.714 1.00 93.75 79 GLU A C 1
ATOM 602 O O . GLU A 1 79 ? 6.810 -9.150 -4.824 1.00 93.75 79 GLU A O 1
ATOM 607 N N . THR A 1 80 ? 8.100 -7.617 -5.820 1.00 95.50 80 THR A N 1
ATOM 608 C CA . THR A 1 80 ? 7.696 -6.514 -4.936 1.00 95.50 80 THR A CA 1
ATOM 609 C C . THR A 1 80 ? 6.209 -6.187 -5.099 1.00 95.50 80 THR A C 1
ATOM 611 O O . THR A 1 80 ? 5.524 -5.983 -4.104 1.00 95.50 80 THR A O 1
ATOM 614 N N . TYR A 1 81 ? 5.664 -6.198 -6.321 1.00 95.38 81 TYR A N 1
ATOM 615 C CA . TYR A 1 81 ? 4.224 -5.996 -6.540 1.00 95.38 81 TYR A CA 1
ATOM 616 C C . TYR A 1 81 ? 3.364 -7.116 -5.955 1.00 95.38 81 TYR A C 1
ATOM 618 O O . TYR A 1 81 ? 2.331 -6.823 -5.363 1.00 95.38 81 TYR A O 1
ATOM 626 N N . ASP A 1 82 ? 3.779 -8.377 -6.083 1.00 95.38 82 ASP A N 1
ATOM 627 C CA . ASP A 1 82 ? 3.079 -9.509 -5.466 1.00 95.38 82 ASP A CA 1
ATOM 628 C C . ASP A 1 82 ? 3.069 -9.383 -3.926 1.00 95.38 82 ASP A C 1
ATOM 630 O O . ASP A 1 82 ? 2.040 -9.621 -3.289 1.00 95.38 82 ASP A O 1
ATOM 634 N N . GLN A 1 83 ? 4.179 -8.939 -3.322 1.00 97.31 83 GLN A N 1
ATOM 635 C CA . GLN A 1 83 ? 4.264 -8.678 -1.878 1.00 97.31 83 GLN A CA 1
ATOM 636 C C . GLN A 1 83 ? 3.381 -7.502 -1.443 1.00 97.31 83 GLN A C 1
ATOM 638 O O . GLN A 1 83 ? 2.639 -7.625 -0.467 1.00 97.31 83 GLN A O 1
ATOM 643 N N . LEU A 1 84 ? 3.414 -6.389 -2.185 1.00 97.62 84 LEU A N 1
ATOM 644 C CA . LEU A 1 84 ? 2.548 -5.231 -1.949 1.00 97.62 84 LEU A CA 1
ATOM 645 C C . LEU A 1 84 ? 1.071 -5.624 -2.039 1.00 97.62 84 LEU A C 1
ATOM 647 O O . LEU A 1 84 ? 0.304 -5.310 -1.135 1.00 97.62 84 LEU A O 1
ATOM 651 N N . LEU A 1 85 ? 0.685 -6.371 -3.076 1.00 97.38 85 LEU A N 1
ATOM 652 C CA . LEU A 1 85 ? -0.682 -6.856 -3.250 1.00 97.38 85 LEU A CA 1
ATOM 653 C C . LEU A 1 85 ? -1.116 -7.761 -2.091 1.00 97.38 85 LEU A C 1
ATOM 655 O O . LEU A 1 85 ? -2.221 -7.602 -1.573 1.00 97.38 85 LEU A O 1
ATOM 659 N N . SER A 1 86 ? -0.260 -8.704 -1.683 1.00 97.88 86 SER A N 1
ATOM 660 C CA . SER A 1 86 ? -0.552 -9.600 -0.561 1.00 97.88 86 SER A CA 1
ATOM 661 C C . SER A 1 86 ? -0.817 -8.808 0.716 1.00 97.88 86 SER A C 1
ATOM 663 O O . SER A 1 86 ? -1.875 -8.968 1.324 1.00 97.88 86 SER A O 1
ATOM 665 N N . LEU A 1 87 ? 0.096 -7.905 1.083 1.00 98.00 87 LEU A N 1
ATOM 666 C CA . LEU A 1 87 ? -0.033 -7.125 2.309 1.00 98.00 87 LEU A CA 1
ATOM 667 C C . LEU A 1 87 ? -1.220 -6.153 2.252 1.00 98.00 87 LEU A C 1
ATOM 669 O O . LEU A 1 87 ? -1.945 -6.018 3.233 1.00 98.00 87 LEU A O 1
ATOM 673 N N . SER A 1 88 ? -1.471 -5.503 1.111 1.00 98.00 88 SER A N 1
ATOM 674 C CA . SER A 1 88 ? -2.643 -4.634 0.947 1.00 98.00 88 SER A CA 1
ATOM 675 C C . SER A 1 88 ? -3.958 -5.400 1.122 1.00 98.00 88 SER A C 1
ATOM 677 O O . SER A 1 88 ? -4.858 -4.902 1.795 1.00 98.00 88 SER A O 1
ATOM 679 N N . ARG A 1 89 ? -4.065 -6.628 0.598 1.00 97.94 89 ARG A N 1
ATOM 680 C CA . ARG A 1 89 ? -5.241 -7.488 0.820 1.00 97.94 89 ARG A CA 1
ATOM 681 C C . ARG A 1 89 ? -5.394 -7.906 2.280 1.00 97.94 89 ARG A C 1
ATOM 683 O O . ARG A 1 89 ? -6.515 -7.930 2.780 1.00 97.94 89 ARG A O 1
ATOM 690 N N . GLU A 1 90 ? -4.294 -8.222 2.964 1.00 97.50 90 GLU A N 1
ATOM 691 C CA . GLU A 1 90 ? -4.326 -8.515 4.402 1.00 97.50 90 GLU A CA 1
ATOM 692 C C . GLU A 1 90 ? -4.846 -7.313 5.197 1.00 97.50 90 GLU A C 1
ATOM 694 O O . GLU A 1 90 ? -5.750 -7.480 6.009 1.00 97.50 90 GLU A O 1
ATOM 699 N N . ILE A 1 91 ? -4.354 -6.105 4.906 1.00 97.12 91 ILE A N 1
ATOM 700 C CA . ILE A 1 91 ? -4.800 -4.873 5.570 1.00 97.12 91 ILE A CA 1
ATOM 701 C C . ILE A 1 91 ? -6.293 -4.625 5.337 1.00 97.12 91 ILE A C 1
ATOM 703 O O . ILE A 1 91 ? -7.012 -4.350 6.297 1.00 97.12 91 ILE A O 1
ATOM 707 N N . VAL A 1 92 ? -6.771 -4.735 4.091 1.00 96.44 92 VAL A N 1
ATOM 708 C CA . VAL A 1 92 ? -8.202 -4.578 3.772 1.00 96.44 92 VAL A CA 1
ATOM 709 C C . VAL A 1 92 ? -9.026 -5.603 4.548 1.00 96.44 92 VAL A C 1
ATOM 711 O O . VAL A 1 92 ? -9.960 -5.225 5.249 1.00 96.44 92 VAL A O 1
ATOM 714 N N . SER A 1 93 ? -8.621 -6.874 4.529 1.00 96.19 93 SER A N 1
ATOM 715 C CA . SER A 1 93 ? -9.323 -7.930 5.261 1.00 96.19 93 SER A CA 1
ATOM 716 C C . SER A 1 93 ? -9.336 -7.698 6.778 1.00 96.19 93 SER A C 1
ATOM 718 O O . SER A 1 93 ? -10.340 -7.996 7.425 1.00 96.19 93 SER A O 1
ATOM 720 N N . GLU A 1 94 ? -8.250 -7.181 7.360 1.00 95.38 94 GLU A N 1
ATOM 721 C CA . GLU A 1 94 ? -8.176 -6.824 8.783 1.00 95.38 94 GLU A CA 1
ATOM 722 C C . GLU A 1 94 ? -9.120 -5.657 9.125 1.00 95.38 94 GLU A C 1
ATOM 724 O O . GLU A 1 94 ? -9.751 -5.685 10.183 1.00 95.38 94 GLU A O 1
ATOM 729 N N . CYS A 1 95 ? -9.247 -4.662 8.240 1.00 94.31 95 CYS A N 1
ATOM 730 C CA . CYS A 1 95 ? -10.179 -3.539 8.400 1.00 94.31 95 CYS A CA 1
ATOM 731 C C . CYS A 1 95 ? -11.640 -4.001 8.306 1.00 94.31 95 CYS A C 1
ATOM 733 O O . CYS A 1 95 ? -12.434 -3.706 9.199 1.00 94.31 95 CYS A O 1
ATOM 735 N N . GLU A 1 96 ? -11.981 -4.810 7.300 1.00 93.19 96 GLU A N 1
ATOM 736 C CA . GLU A 1 96 ? -13.325 -5.381 7.144 1.00 93.19 96 GLU A CA 1
ATOM 737 C C . GLU A 1 96 ? -13.717 -6.256 8.347 1.00 93.19 96 GLU A C 1
ATOM 739 O O . GLU A 1 96 ? -14.841 -6.186 8.847 1.00 93.19 96 GLU A O 1
ATOM 744 N N . ALA A 1 97 ? -12.780 -7.059 8.862 1.00 94.06 97 ALA A N 1
ATOM 745 C CA . ALA A 1 97 ? -13.007 -7.911 10.029 1.00 94.06 97 ALA A CA 1
ATOM 746 C C . ALA A 1 97 ? -13.190 -7.124 11.338 1.00 94.06 97 ALA A C 1
ATOM 748 O O . ALA A 1 97 ? -13.715 -7.671 12.312 1.00 94.06 97 ALA A O 1
ATOM 749 N N . ALA A 1 98 ? -12.755 -5.864 11.381 1.00 91.25 98 ALA A N 1
ATOM 750 C CA . ALA A 1 98 ? -12.888 -5.000 12.545 1.00 91.25 98 ALA A CA 1
ATOM 751 C C . ALA A 1 98 ? -14.263 -4.301 12.638 1.00 91.25 98 ALA A C 1
ATOM 753 O O . ALA A 1 98 ? -14.523 -3.626 13.635 1.00 91.25 98 ALA A O 1
ATOM 754 N N . ASP A 1 99 ? -15.161 -4.504 11.663 1.00 85.44 99 ASP A N 1
ATOM 755 C CA . ASP A 1 99 ? -16.566 -4.054 11.687 1.00 85.44 99 ASP A CA 1
ATOM 756 C C . ASP A 1 99 ? -16.696 -2.540 11.966 1.00 85.44 99 ASP A C 1
ATOM 758 O O . ASP A 1 99 ? -17.358 -2.100 12.908 1.00 85.44 99 ASP A O 1
ATOM 762 N N . GLY A 1 100 ? -15.971 -1.727 11.187 1.00 81.56 100 GLY A N 1
ATOM 763 C CA . GLY A 1 100 ? -15.946 -0.262 11.321 1.00 81.56 100 GLY A CA 1
ATOM 764 C C . GLY A 1 100 ? -15.095 0.267 12.482 1.00 81.56 100 GLY A C 1
ATOM 765 O O . GLY A 1 100 ? -15.115 1.462 12.775 1.00 81.56 100 GLY A O 1
ATOM 766 N N . GLN A 1 101 ? -14.347 -0.599 13.172 1.00 88.88 101 GLN A N 1
ATOM 767 C CA . GLN A 1 101 ? -13.336 -0.187 14.146 1.00 88.88 101 GLN A CA 1
ATOM 768 C C . GLN A 1 101 ? -11.948 -0.185 13.509 1.00 88.88 101 GLN A C 1
ATOM 770 O O . GLN A 1 101 ? -11.627 -1.011 12.662 1.00 88.88 101 GLN A O 1
ATOM 775 N N . ARG A 1 102 ? -11.073 0.706 13.980 1.00 89.44 102 ARG A N 1
ATOM 776 C CA . ARG A 1 102 ? -9.675 0.725 13.542 1.00 89.44 102 ARG A CA 1
ATOM 777 C C . ARG A 1 102 ? -8.943 -0.532 14.041 1.00 89.44 102 ARG A C 1
ATOM 779 O O . ARG A 1 102 ? -8.901 -0.743 15.259 1.00 89.44 102 ARG A O 1
ATOM 786 N N . PRO A 1 103 ? -8.297 -1.323 13.163 1.00 93.88 103 PRO A N 1
ATOM 787 C CA . PRO A 1 103 ? -7.485 -2.455 13.598 1.00 93.88 103 PRO A CA 1
ATOM 788 C C . PRO A 1 103 ? -6.329 -2.004 14.508 1.00 93.88 103 PRO A C 1
ATOM 790 O O . PRO A 1 103 ? -5.666 -1.006 14.213 1.00 93.88 103 PRO A O 1
ATOM 793 N N . PRO A 1 104 ? -6.021 -2.737 15.596 1.00 91.62 104 PRO A N 1
ATOM 794 C CA . PRO A 1 104 ? -5.022 -2.313 16.581 1.00 91.62 104 PRO A CA 1
ATOM 795 C C . PRO A 1 104 ? -3.589 -2.264 16.032 1.00 91.62 104 PRO A C 1
ATOM 797 O O . PRO A 1 104 ? -2.764 -1.526 16.562 1.00 91.62 104 PRO A O 1
ATOM 800 N N . ASN A 1 105 ? -3.298 -3.026 14.974 1.00 93.75 105 ASN A N 1
ATOM 801 C CA . ASN A 1 105 ? -1.976 -3.085 14.346 1.00 93.75 105 ASN A CA 1
ATOM 802 C C . ASN A 1 105 ? -1.914 -2.311 13.018 1.00 93.75 105 ASN A C 1
ATOM 804 O O . ASN A 1 105 ? -0.921 -2.430 12.307 1.00 93.75 105 ASN A O 1
ATOM 808 N N . LEU A 1 106 ? -2.947 -1.529 12.669 1.00 95.06 106 LEU A N 1
ATOM 809 C CA . LEU A 1 106 ? -3.028 -0.864 11.364 1.00 95.06 106 LEU A CA 1
ATOM 810 C C . LEU A 1 106 ? -1.788 -0.009 11.079 1.00 95.06 106 LEU A C 1
ATOM 812 O O . LEU A 1 106 ? -1.190 -0.133 10.019 1.00 95.06 106 LEU A O 1
ATOM 816 N N . ASP A 1 107 ? -1.362 0.818 12.035 1.00 95.62 107 ASP A N 1
ATOM 817 C CA . ASP A 1 107 ? -0.198 1.691 11.860 1.00 95.62 107 ASP A CA 1
ATOM 818 C C . ASP A 1 107 ? 1.080 0.903 11.531 1.00 95.62 107 ASP A C 1
ATOM 820 O O . ASP A 1 107 ? 1.786 1.263 10.591 1.00 95.62 107 ASP A O 1
ATOM 824 N N . GLN A 1 108 ? 1.309 -0.220 12.223 1.00 97.06 108 GLN A N 1
ATOM 825 C CA . GLN A 1 108 ? 2.430 -1.122 11.947 1.00 97.06 108 GLN A CA 1
ATOM 826 C C . GLN A 1 108 ? 2.340 -1.719 10.538 1.00 97.06 108 GLN A C 1
ATOM 828 O O . GLN A 1 108 ? 3.334 -1.739 9.817 1.00 97.06 108 GLN A O 1
ATOM 833 N N . ARG A 1 109 ? 1.156 -2.179 10.123 1.00 97.19 109 ARG A N 1
ATOM 834 C CA . ARG A 1 109 ? 0.954 -2.742 8.781 1.00 97.19 109 ARG A CA 1
ATOM 835 C C . ARG A 1 109 ? 1.171 -1.705 7.678 1.00 97.19 109 ARG A C 1
ATOM 837 O O . ARG A 1 109 ? 1.733 -2.022 6.635 1.00 97.19 109 ARG A O 1
ATOM 844 N N . LEU A 1 110 ? 0.764 -0.457 7.908 1.00 97.06 110 LEU A N 1
ATOM 845 C CA . LEU A 1 110 ? 1.004 0.652 6.982 1.00 97.06 110 LEU A CA 1
ATOM 846 C C . LEU A 1 110 ? 2.497 1.012 6.892 1.00 97.06 110 LEU A C 1
ATOM 848 O O . LEU A 1 110 ? 2.973 1.364 5.810 1.00 97.06 110 LEU A O 1
ATOM 852 N N . ASP A 1 111 ? 3.244 0.903 7.997 1.00 97.38 111 ASP A N 1
ATOM 853 C CA . ASP A 1 111 ? 4.707 1.041 7.985 1.00 97.38 111 ASP A CA 1
ATOM 854 C C . ASP A 1 111 ? 5.369 -0.105 7.196 1.00 97.38 111 ASP A C 1
ATOM 856 O O . ASP A 1 111 ? 6.245 0.154 6.373 1.00 97.38 111 ASP A O 1
ATOM 860 N N . GLU A 1 112 ? 4.922 -1.354 7.377 1.00 97.62 112 GLU A N 1
ATOM 861 C CA . GLU A 1 112 ? 5.384 -2.517 6.595 1.00 97.62 112 GLU A CA 1
ATOM 862 C C . GLU A 1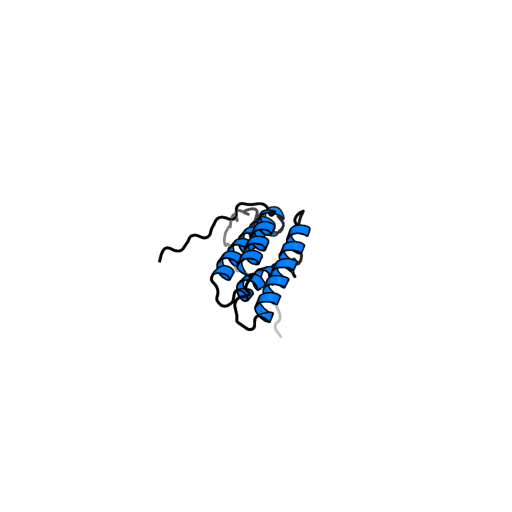 112 ? 5.117 -2.332 5.093 1.00 97.62 112 GLU A C 1
ATOM 864 O O . GLU A 1 112 ? 5.997 -2.571 4.264 1.00 97.62 112 GLU A O 1
ATOM 869 N N . LEU A 1 113 ? 3.931 -1.831 4.740 1.00 97.69 113 LEU A N 1
ATOM 870 C CA . LEU A 1 113 ? 3.545 -1.548 3.359 1.00 97.69 113 LEU A CA 1
ATOM 871 C C . LEU A 1 113 ? 4.417 -0.455 2.732 1.00 97.69 113 LEU A C 1
ATOM 873 O O . LEU A 1 113 ? 4.862 -0.583 1.592 1.00 97.69 113 LEU A O 1
ATOM 877 N N . THR A 1 114 ? 4.706 0.598 3.496 1.00 96.56 114 THR A N 1
ATOM 878 C CA . THR A 1 114 ? 5.600 1.684 3.074 1.00 96.56 114 THR A CA 1
ATOM 879 C C . THR A 1 114 ? 7.037 1.187 2.907 1.00 96.56 114 THR A C 1
ATOM 881 O O . THR A 1 114 ? 7.706 1.562 1.948 1.00 96.56 114 THR A O 1
ATOM 884 N N . ALA A 1 115 ? 7.507 0.309 3.797 1.00 96.06 115 ALA A N 1
ATOM 885 C CA . ALA A 1 115 ? 8.840 -0.279 3.713 1.00 96.06 115 ALA A CA 1
ATOM 886 C C . ALA A 1 115 ? 9.006 -1.170 2.470 1.00 96.06 115 ALA A C 1
ATOM 888 O O . ALA A 1 115 ? 10.029 -1.074 1.797 1.00 96.06 115 ALA A O 1
ATOM 889 N N . LEU A 1 116 ? 7.994 -1.974 2.120 1.00 95.44 116 LEU A N 1
ATOM 890 C CA . LEU A 1 116 ? 7.983 -2.742 0.866 1.00 95.44 116 LEU A CA 1
ATOM 891 C C . LEU A 1 116 ? 7.989 -1.828 -0.366 1.00 95.44 116 LEU A C 1
ATOM 893 O O . LEU A 1 116 ? 8.687 -2.095 -1.342 1.00 95.44 116 LEU A O 1
ATOM 897 N N . ALA A 1 117 ? 7.242 -0.721 -0.328 1.00 95.06 117 ALA A N 1
ATOM 898 C CA . ALA A 1 117 ? 7.248 0.251 -1.418 1.00 95.06 117 ALA A CA 1
ATOM 899 C C . ALA A 1 117 ? 8.614 0.932 -1.594 1.00 95.06 117 ALA A C 1
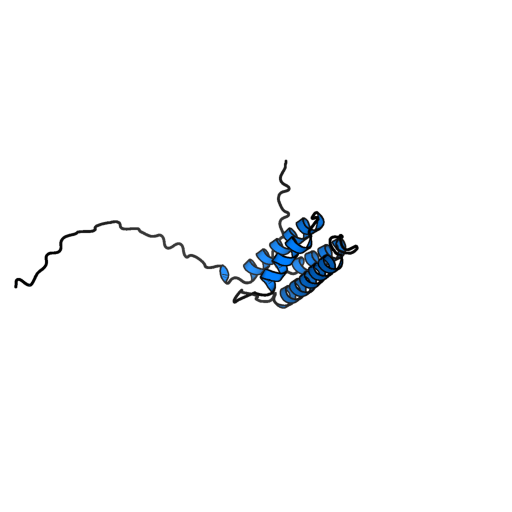ATOM 901 O O . ALA A 1 117 ? 8.927 1.385 -2.695 1.00 95.06 117 ALA A O 1
ATOM 902 N N . ASP A 1 118 ? 9.445 0.987 -0.551 1.00 94.38 118 ASP A N 1
ATOM 903 C CA . ASP A 1 118 ? 10.772 1.593 -0.635 1.00 94.38 118 ASP A CA 1
ATOM 904 C C . ASP A 1 118 ? 11.760 0.783 -1.489 1.00 94.38 118 ASP A C 1
ATOM 906 O O . ASP A 1 118 ? 12.712 1.352 -2.023 1.00 94.38 118 ASP A O 1
ATOM 910 N N . GLU A 1 119 ? 11.482 -0.507 -1.716 1.00 93.38 119 GLU A N 1
ATOM 911 C CA . GLU A 1 119 ? 12.228 -1.354 -2.656 1.00 93.38 119 GLU A CA 1
ATOM 912 C C . GLU A 1 119 ? 12.003 -0.965 -4.127 1.00 93.38 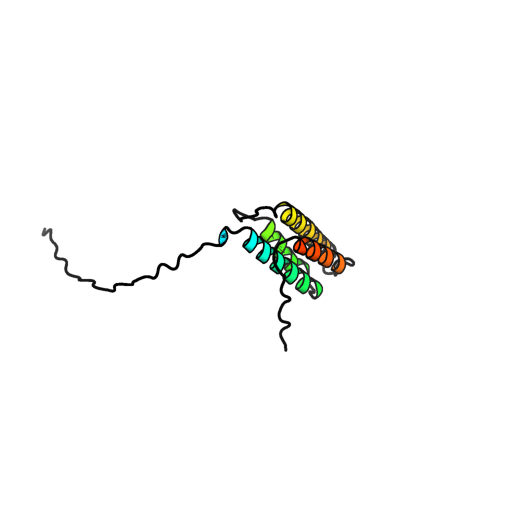119 GLU A C 1
ATOM 914 O O . GLU A 1 119 ? 12.786 -1.339 -5.006 1.00 93.38 119 GLU A O 1
ATOM 919 N N . LEU A 1 120 ? 10.942 -0.205 -4.417 1.00 92.88 120 LEU A N 1
ATOM 920 C CA . LEU A 1 120 ? 10.696 0.342 -5.744 1.00 92.88 120 LEU A CA 1
ATOM 921 C C . LEU A 1 120 ? 11.587 1.577 -5.997 1.00 92.88 120 LEU A C 1
ATOM 923 O O . LEU A 1 120 ? 11.889 2.347 -5.080 1.00 92.88 120 LEU A O 1
ATOM 927 N N . PRO A 1 121 ? 12.004 1.807 -7.255 1.00 89.56 121 PRO A N 1
ATOM 928 C CA . PRO A 1 121 ? 12.803 2.965 -7.631 1.00 89.56 121 PRO A CA 1
ATOM 929 C C . PRO A 1 121 ? 12.040 4.274 -7.406 1.00 89.56 121 PRO A C 1
ATOM 931 O O . PRO A 1 121 ? 10.810 4.322 -7.439 1.00 89.56 121 PRO A O 1
ATOM 934 N N . GLY A 1 122 ? 12.802 5.359 -7.269 1.00 83.06 122 GLY A N 1
ATOM 935 C CA . GLY A 1 122 ? 12.285 6.715 -7.100 1.00 83.06 122 GLY A CA 1
ATOM 936 C C . GLY A 1 122 ? 12.221 7.180 -5.653 1.00 83.06 122 GLY A C 1
ATOM 937 O O . GLY A 1 122 ? 12.233 6.392 -4.705 1.00 83.06 122 GLY A O 1
ATOM 938 N N . ASP A 1 123 ? 12.154 8.498 -5.507 1.00 74.94 123 ASP A N 1
ATOM 939 C CA . ASP A 1 123 ? 11.961 9.158 -4.223 1.00 74.94 123 ASP A CA 1
ATOM 940 C C . ASP A 1 123 ? 10.464 9.427 -4.046 1.00 74.94 123 ASP A C 1
ATOM 942 O O . ASP A 1 123 ? 9.824 10.066 -4.895 1.00 74.94 123 ASP A O 1
ATOM 946 N N . ALA A 1 124 ? 9.886 8.899 -2.969 1.00 64.69 124 ALA A N 1
ATOM 947 C CA . ALA A 1 124 ? 8.521 9.226 -2.604 1.00 64.69 124 ALA A CA 1
ATOM 948 C C . ALA A 1 124 ? 8.504 10.644 -2.011 1.00 64.69 124 ALA A C 1
ATOM 950 O O . ALA A 1 124 ? 8.632 10.823 -0.804 1.00 64.69 124 ALA A O 1
ATOM 951 N N . ALA A 1 125 ? 8.420 11.670 -2.862 1.00 53.88 125 ALA A N 1
ATOM 952 C CA . ALA A 1 125 ? 8.227 13.042 -2.416 1.00 53.88 125 ALA A CA 1
ATOM 953 C C . ALA A 1 125 ? 7.010 13.115 -1.469 1.00 53.88 125 ALA A C 1
ATOM 955 O O . ALA A 1 125 ? 5.916 12.722 -1.873 1.00 53.88 125 ALA A O 1
ATOM 956 N N . PRO A 1 126 ? 7.171 13.615 -0.231 1.00 50.75 126 PRO A N 1
ATOM 957 C CA . PRO A 1 126 ? 6.052 13.767 0.686 1.00 50.75 126 PRO A CA 1
ATOM 958 C C . PRO A 1 126 ? 5.026 14.730 0.084 1.00 50.75 126 PRO A C 1
ATOM 960 O O . PRO A 1 126 ? 5.398 15.756 -0.495 1.00 50.75 126 PRO A O 1
ATOM 963 N N . LEU A 1 127 ? 3.735 14.412 0.229 1.00 48.84 127 LEU A N 1
ATOM 964 C CA . LEU A 1 127 ? 2.658 15.306 -0.189 1.00 48.84 127 LEU A CA 1
ATOM 965 C C . LEU A 1 127 ? 2.889 16.724 0.357 1.00 48.84 127 LEU A C 1
ATOM 967 O O . LEU A 1 127 ? 3.229 16.866 1.538 1.00 48.84 127 LEU A O 1
ATOM 971 N N . PRO A 1 128 ? 2.650 17.787 -0.437 1.00 44.69 128 PRO A N 1
ATOM 972 C CA . PRO A 1 128 ? 2.545 19.120 0.126 1.00 44.69 128 PRO A CA 1
ATOM 973 C C . PRO A 1 128 ? 1.387 19.102 1.126 1.00 44.69 128 PRO A C 1
ATOM 975 O O . PRO A 1 128 ? 0.227 18.923 0.749 1.00 44.69 128 PRO A O 1
ATOM 978 N N . VAL A 1 129 ? 1.709 19.252 2.411 1.00 49.03 129 VAL A N 1
ATOM 979 C CA . VAL A 1 129 ? 0.713 19.526 3.446 1.00 49.03 129 VAL A CA 1
ATOM 980 C C . VAL A 1 129 ? 0.057 20.832 3.028 1.00 49.03 129 VAL A C 1
ATOM 982 O O . VAL A 1 129 ? 0.696 21.880 3.065 1.00 49.03 129 VAL A O 1
ATOM 985 N N . GLY A 1 130 ? -1.178 20.752 2.532 1.00 43.69 130 GLY A N 1
ATOM 986 C CA . GLY A 1 130 ? -1.951 21.931 2.183 1.00 43.69 130 GLY A CA 1
ATOM 987 C C . GLY A 1 130 ? -2.057 22.814 3.417 1.00 43.69 130 GLY A C 1
ATOM 988 O O . GLY A 1 130 ? -2.765 22.467 4.363 1.00 43.69 130 GLY A O 1
ATOM 989 N N . GLU A 1 131 ? -1.315 23.919 3.417 1.00 42.44 131 GLU A N 1
ATOM 990 C CA . GLU A 1 131 ? -1.495 25.009 4.365 1.00 42.44 131 GLU A CA 1
ATOM 991 C C . GLU A 1 131 ? -2.955 25.469 4.227 1.00 42.44 131 GLU A C 1
ATOM 993 O O . GLU A 1 131 ? -3.356 25.969 3.174 1.00 42.44 131 GLU A O 1
ATOM 998 N N . ASN A 1 132 ? -3.768 25.185 5.250 1.00 40.16 132 ASN A N 1
ATOM 999 C CA . ASN A 1 132 ? -5.096 25.779 5.417 1.00 40.16 132 ASN A CA 1
ATOM 1000 C C . ASN A 1 132 ? -4.956 27.203 5.954 1.00 40.16 132 ASN A C 1
ATOM 1002 O O . ASN A 1 132 ? -4.149 27.388 6.895 1.00 40.16 132 ASN A O 1
#

pLDDT: mean 79.87, std 20.33, range [40.16, 98.0]